Protein AF-A0A9P5JX99-F1 (afdb_monomer_lite)

Sequence (158 aa):
MCGVVTRLQNQLQAKEKRRGTHTKRTQVEARVLTSEEGRLELQQLREEAHLKEQRQAEDVARKATEDQARHERRADNSRVFTGPLNNKRRRKEDLKDIAVALALPDGGKKDELLNRISNYFDEHPDLKTTPRFEGLFNARPRKRARLADIPGRPINCS

Secondary structure (DSSP, 8-state):
--SHHHHHHHHHHHHHTT----------------SHHHHHHHHHHHHHHHHHHHHHHHHHHHHHHHHHHHHHHHH-TTPPP-S-TT-TT--HHHHHHHHHHTT----S-HHHHHHHHHHHHHH-GGGGGSTTTHHHH---------S-----------

Radius of gyration: 31.6 Å; chains: 1; bounding box: 81×95×64 Å

pLDDT: mean 72.48, std 14.19, range [41.72, 91.94]

Foldseek 3Di:
DPPPVVVVVVVVVVVVVVVPPPPPPPPPPVPPPPDPVVVVVVVVVVVVVVVVVVVVVVVVVVVVVVVVVVVVVLPPLPAADADALPDPPDDLVSLLSVCVNVVHDSDDDSVVSSVVSVVVCVVPVVVCPPRRNVNHVPVDPPPPPPPPDDPDDDDDDD

Structure (mmCIF, N/CA/C/O backbone):
data_AF-A0A9P5JX99-F1
#
_entry.id   AF-A0A9P5JX99-F1
#
loop_
_atom_site.group_PDB
_atom_site.id
_atom_site.type_symbol
_atom_site.label_atom_id
_atom_site.label_alt_id
_atom_site.label_comp_id
_atom_site.label_asym_id
_atom_site.label_entity_id
_atom_site.label_seq_id
_atom_site.pdbx_PDB_ins_code
_atom_site.Cartn_x
_atom_site.Cartn_y
_atom_site.Cartn_z
_atom_site.occupancy
_atom_site.B_iso_or_equiv
_atom_site.auth_seq_id
_atom_site.auth_comp_id
_atom_site.auth_asym_id
_atom_site.auth_atom_id
_atom_site.pdbx_PDB_model_num
ATOM 1 N N . MET A 1 1 ? 17.308 -48.903 9.068 1.00 52.09 1 MET A N 1
ATOM 2 C CA . MET A 1 1 ? 15.852 -48.732 9.272 1.00 52.09 1 MET A CA 1
ATOM 3 C C . MET A 1 1 ? 15.591 -47.878 10.518 1.00 52.09 1 MET A C 1
ATOM 5 O O . MET A 1 1 ? 15.468 -48.429 11.598 1.00 52.09 1 MET A O 1
ATOM 9 N N . CYS A 1 2 ? 15.553 -46.542 10.398 1.00 49.88 2 CYS A N 1
ATOM 10 C CA . CYS A 1 2 ? 15.395 -45.620 11.547 1.00 49.88 2 CYS A CA 1
ATOM 11 C C . CYS A 1 2 ? 14.342 -44.507 11.306 1.00 49.88 2 CYS A C 1
ATOM 13 O O . CYS A 1 2 ? 14.342 -43.477 11.967 1.00 49.88 2 CYS A O 1
ATOM 15 N N . GLY A 1 3 ? 13.441 -44.685 10.330 1.00 51.19 3 GLY A N 1
ATOM 16 C CA . GLY A 1 3 ? 12.438 -43.671 9.952 1.00 51.19 3 GLY A CA 1
ATOM 17 C C . GLY A 1 3 ? 11.037 -43.878 10.543 1.00 51.19 3 GLY A C 1
ATOM 18 O O . GLY A 1 3 ? 10.182 -43.007 10.418 1.00 51.19 3 GLY A O 1
ATOM 19 N N . VAL A 1 4 ? 10.772 -45.031 11.166 1.00 56.47 4 VAL A N 1
ATOM 20 C CA . VAL A 1 4 ? 9.422 -45.385 11.648 1.00 56.47 4 VAL A CA 1
ATOM 21 C C . VAL A 1 4 ? 9.190 -44.897 13.084 1.00 56.47 4 VAL A C 1
ATOM 23 O O . VAL A 1 4 ? 8.092 -44.462 13.423 1.00 56.47 4 VAL A O 1
ATOM 26 N N . VAL A 1 5 ? 10.245 -44.879 13.907 1.00 58.06 5 VAL A N 1
ATOM 27 C CA . VAL A 1 5 ? 10.184 -44.477 15.325 1.00 58.06 5 VAL A CA 1
ATOM 28 C C . VAL A 1 5 ? 9.919 -42.974 15.476 1.00 58.06 5 VAL A C 1
ATOM 30 O O . VAL A 1 5 ? 9.074 -42.568 16.274 1.00 58.06 5 VAL A O 1
ATOM 33 N N . THR A 1 6 ? 10.552 -42.142 14.645 1.00 59.31 6 THR A N 1
ATOM 34 C CA . THR A 1 6 ? 10.374 -40.678 14.672 1.00 59.31 6 THR A CA 1
ATOM 35 C C . THR A 1 6 ? 8.977 -40.253 14.216 1.00 59.31 6 THR A C 1
ATOM 37 O O . THR A 1 6 ? 8.400 -39.306 14.752 1.00 59.31 6 THR A O 1
ATOM 40 N N . ARG A 1 7 ? 8.376 -40.988 13.270 1.00 63.28 7 ARG A N 1
ATOM 41 C CA . ARG A 1 7 ? 7.008 -40.727 12.803 1.00 63.28 7 ARG A CA 1
ATOM 42 C C . ARG A 1 7 ? 5.971 -41.025 13.889 1.00 63.28 7 ARG A C 1
ATOM 44 O O . ARG A 1 7 ? 5.015 -40.265 14.026 1.00 63.28 7 ARG A O 1
ATOM 51 N N . LEU A 1 8 ? 6.184 -42.077 14.681 1.00 59.62 8 LEU A N 1
ATOM 52 C CA . LEU A 1 8 ? 5.316 -42.436 15.806 1.00 59.62 8 LEU A CA 1
ATOM 53 C C . LEU A 1 8 ? 5.431 -41.442 16.972 1.00 59.62 8 LEU A C 1
ATOM 55 O O . LEU A 1 8 ? 4.404 -41.012 17.493 1.00 59.62 8 LEU A O 1
ATOM 59 N N . GLN A 1 9 ? 6.640 -40.990 17.323 1.00 60.84 9 GLN A N 1
ATOM 60 C CA . GLN A 1 9 ? 6.824 -39.955 18.355 1.00 60.84 9 GLN A CA 1
ATOM 61 C C . GLN A 1 9 ? 6.165 -38.622 17.973 1.00 60.84 9 GLN A C 1
ATOM 63 O O . GLN A 1 9 ? 5.462 -38.027 18.791 1.00 60.84 9 GLN A O 1
ATOM 68 N N . ASN A 1 10 ? 6.291 -38.195 16.713 1.00 61.00 10 ASN A N 1
ATOM 69 C CA . ASN A 1 10 ? 5.638 -36.975 16.229 1.00 61.00 10 ASN A CA 1
ATOM 70 C C . ASN A 1 10 ? 4.102 -37.090 16.222 1.00 61.00 10 ASN A C 1
ATOM 72 O O . ASN A 1 10 ? 3.406 -36.110 16.489 1.00 61.00 10 ASN A O 1
ATOM 76 N N . GLN A 1 11 ? 3.554 -38.282 15.962 1.00 61.69 11 GLN A N 1
ATOM 77 C CA . GLN A 1 11 ? 2.108 -38.525 16.018 1.00 61.69 11 GLN A CA 1
ATOM 78 C C . GLN A 1 11 ? 1.563 -38.569 17.453 1.00 61.69 11 GLN A C 1
ATOM 80 O O . GLN A 1 11 ? 0.443 -38.107 17.684 1.00 61.69 11 GLN A O 1
ATOM 85 N N . LEU A 1 12 ? 2.341 -39.072 18.415 1.00 59.84 12 LEU A N 1
ATOM 86 C CA . LEU A 1 12 ? 1.971 -39.069 19.833 1.00 59.84 12 LEU A CA 1
ATOM 87 C C . LEU A 1 12 ? 1.979 -37.645 20.411 1.00 59.84 12 LEU A C 1
ATOM 89 O O . LEU A 1 12 ? 0.968 -37.209 20.965 1.00 59.84 12 LEU A O 1
ATOM 93 N N . GLN A 1 13 ? 3.036 -36.865 20.164 1.00 60.62 13 GLN A N 1
ATOM 94 C CA . GLN A 1 13 ? 3.129 -35.474 20.634 1.00 60.62 13 GLN A CA 1
ATOM 95 C C . GLN A 1 13 ? 2.080 -34.549 19.991 1.00 60.62 13 GLN A C 1
ATOM 97 O O . GLN A 1 13 ? 1.572 -33.626 20.631 1.00 60.62 13 GLN A O 1
ATOM 102 N N . ALA A 1 14 ? 1.704 -34.795 18.730 1.00 59.75 14 ALA A N 1
ATOM 103 C CA . ALA A 1 14 ? 0.637 -34.046 18.065 1.00 59.75 14 ALA A CA 1
ATOM 104 C C . ALA A 1 14 ? -0.758 -34.346 18.648 1.00 59.75 14 ALA A C 1
ATOM 106 O O . ALA A 1 14 ? -1.632 -33.475 18.621 1.00 59.75 14 ALA A O 1
ATOM 107 N N . LYS A 1 15 ? -0.979 -35.554 19.188 1.00 56.47 15 LYS A N 1
ATOM 108 C CA . LYS A 1 15 ? -2.246 -35.939 19.832 1.00 56.47 15 LYS A CA 1
ATOM 109 C C . LYS A 1 15 ? -2.342 -35.473 21.285 1.00 56.47 15 LYS A C 1
ATOM 111 O O . LYS A 1 15 ? -3.438 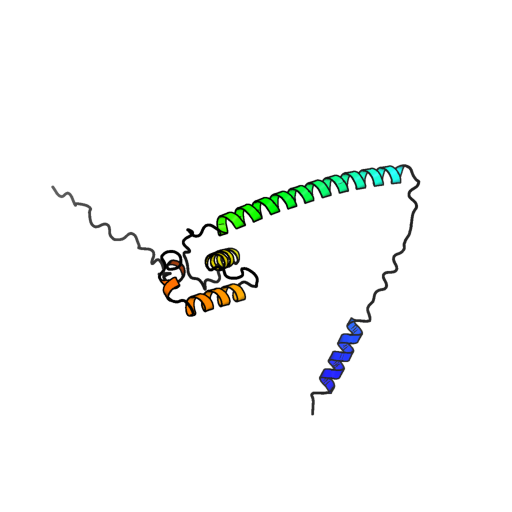-35.106 21.704 1.00 56.47 15 LYS A O 1
ATOM 116 N N . GLU A 1 16 ? -1.234 -35.395 22.019 1.00 55.59 16 GLU A N 1
ATOM 117 C CA . GLU A 1 16 ? -1.215 -34.800 23.366 1.00 55.59 16 GLU A CA 1
ATOM 118 C C . GLU A 1 16 ? -1.548 -33.302 23.337 1.00 55.59 16 GLU A C 1
ATOM 120 O O . GLU A 1 16 ? -2.380 -32.843 24.116 1.00 55.59 16 GLU A O 1
ATOM 125 N N . LYS A 1 17 ? -1.032 -32.551 22.353 1.00 54.34 17 LYS A N 1
ATOM 126 C CA . LYS A 1 17 ? -1.347 -31.115 22.194 1.00 54.34 17 LYS A CA 1
ATOM 127 C C . LYS A 1 17 ? -2.805 -30.825 21.806 1.00 54.34 17 LYS A C 1
ATOM 129 O O . LYS A 1 17 ? -3.242 -29.684 21.915 1.00 54.34 17 LYS A O 1
ATOM 134 N N . ARG A 1 18 ? -3.569 -31.828 21.350 1.00 54.47 18 ARG A N 1
ATOM 135 C CA . ARG A 1 18 ? -4.982 -31.680 20.940 1.00 54.47 18 ARG A CA 1
ATOM 136 C C . ARG A 1 18 ? -5.995 -32.147 21.988 1.00 54.47 18 ARG A C 1
ATOM 138 O O . ARG A 1 18 ? -7.182 -31.892 21.817 1.00 54.47 18 ARG A O 1
ATOM 145 N N . ARG A 1 19 ? -5.550 -32.780 23.081 1.00 53.12 19 ARG A N 1
ATOM 146 C CA . ARG A 1 19 ? -6.409 -33.225 24.198 1.00 53.12 19 ARG A CA 1
ATOM 147 C C . ARG A 1 19 ? -6.592 -32.181 25.304 1.00 53.12 19 ARG A C 1
ATOM 149 O O . ARG A 1 19 ? -7.145 -32.485 26.351 1.00 53.12 19 ARG A O 1
ATOM 156 N N . GLY A 1 20 ? -6.196 -30.941 25.047 1.00 53.06 20 GLY A N 1
ATOM 157 C CA . GLY A 1 20 ? -6.573 -29.782 25.848 1.00 53.06 20 GLY A CA 1
ATOM 158 C C . GLY A 1 20 ? -7.788 -29.067 25.267 1.00 53.06 20 GLY A C 1
ATOM 159 O O . GLY A 1 20 ? -7.743 -27.853 25.089 1.00 53.06 20 GLY A O 1
ATOM 160 N N . THR A 1 21 ? -8.866 -29.778 24.916 1.00 54.12 21 THR A N 1
ATOM 161 C CA . THR A 1 21 ? -10.153 -29.103 24.708 1.00 54.12 21 THR A CA 1
ATOM 162 C C . THR A 1 21 ? -10.645 -28.723 26.093 1.00 54.12 21 THR A C 1
ATOM 164 O O . THR A 1 21 ? -11.346 -29.476 26.759 1.00 54.12 21 THR A O 1
ATOM 167 N N . HIS A 1 22 ? -10.193 -27.569 26.573 1.00 56.62 22 HIS A N 1
ATOM 168 C CA . HIS A 1 22 ? -10.819 -26.916 27.700 1.00 56.62 22 HIS A CA 1
ATOM 169 C C . HIS A 1 22 ? -12.263 -26.657 27.265 1.00 56.62 22 HIS A C 1
ATOM 171 O O . HIS A 1 22 ? -12.547 -25.678 26.577 1.00 56.62 22 HIS A O 1
ATOM 177 N N . THR A 1 23 ? -13.181 -27.569 27.599 1.00 60.19 23 THR A N 1
ATOM 178 C CA . THR A 1 23 ? -14.590 -27.226 27.744 1.00 60.19 23 THR A CA 1
ATOM 179 C C . THR A 1 23 ? -14.593 -26.123 28.778 1.00 60.19 23 THR A C 1
ATOM 181 O O . THR A 1 23 ? -14.524 -26.383 29.981 1.00 60.19 23 THR A O 1
ATOM 184 N N . LYS A 1 24 ? -14.550 -24.880 28.296 1.00 61.16 24 LYS A N 1
ATOM 185 C CA . LYS A 1 24 ? -14.801 -23.706 29.107 1.00 61.16 24 LYS A CA 1
ATOM 186 C C . LYS A 1 24 ? -16.191 -23.949 29.670 1.00 61.16 24 LYS A C 1
ATOM 188 O O . LYS A 1 24 ? -17.175 -23.835 28.946 1.00 61.16 24 LYS A O 1
ATOM 193 N N . ARG A 1 25 ? -16.268 -24.377 30.930 1.00 59.56 25 ARG A N 1
ATOM 194 C CA . ARG A 1 25 ? -17.502 -24.285 31.699 1.00 59.56 25 ARG A CA 1
ATOM 195 C C . ARG A 1 25 ? -17.796 -22.797 31.758 1.00 59.56 25 ARG A C 1
ATOM 197 O O . ARG A 1 25 ? -17.220 -22.084 32.571 1.00 59.56 25 ARG A O 1
ATOM 204 N N . THR A 1 26 ? -18.618 -22.317 30.835 1.00 60.06 26 THR A N 1
ATOM 205 C CA . THR A 1 26 ? -19.257 -21.020 30.976 1.00 60.06 26 THR A CA 1
ATOM 206 C C . THR A 1 26 ? -20.148 -21.161 32.196 1.00 60.06 26 THR A C 1
ATOM 208 O O . THR A 1 26 ? -21.196 -21.801 32.127 1.00 60.06 26 THR A O 1
ATOM 211 N N . GLN A 1 27 ? -19.691 -20.657 33.342 1.00 56.16 27 GLN A N 1
ATOM 212 C CA . GLN A 1 27 ? -20.604 -20.363 34.433 1.00 56.16 27 GLN A CA 1
ATOM 213 C C . GLN A 1 27 ? -21.530 -19.274 33.904 1.00 56.16 27 GLN A C 1
ATOM 215 O O . GLN A 1 27 ? -21.177 -18.100 33.857 1.00 56.16 27 GLN A O 1
ATOM 220 N N . VAL A 1 28 ? -22.681 -19.698 33.393 1.00 56.56 28 VAL A N 1
ATOM 221 C CA . VAL A 1 28 ? -23.764 -18.796 33.032 1.00 56.56 28 VAL A CA 1
ATOM 222 C C . VAL A 1 28 ? -24.467 -18.465 34.341 1.00 56.56 28 VAL A C 1
ATOM 224 O O . VAL A 1 28 ? -25.513 -19.022 34.658 1.00 56.56 28 VAL A O 1
ATOM 227 N N . GLU A 1 29 ? -23.864 -17.586 35.142 1.00 55.59 29 GLU A N 1
ATOM 228 C CA . GLU A 1 29 ? -24.645 -16.819 36.110 1.00 55.59 29 GLU A CA 1
ATOM 229 C C . GLU A 1 29 ? -25.489 -15.832 35.301 1.00 55.59 29 GLU A C 1
ATOM 231 O O . GLU A 1 29 ? -25.115 -14.681 35.083 1.00 55.59 29 GLU A O 1
ATOM 236 N N . ALA A 1 30 ? -26.627 -16.303 34.792 1.00 55.81 30 ALA A N 1
ATOM 237 C CA . ALA A 1 30 ? -27.659 -15.427 34.267 1.00 55.81 30 ALA A CA 1
ATOM 238 C C . ALA A 1 30 ? -28.305 -14.709 35.458 1.00 55.81 30 ALA A C 1
ATOM 240 O O . ALA A 1 30 ? -29.346 -15.121 35.967 1.00 55.81 30 ALA A O 1
ATOM 241 N N . ARG A 1 31 ? -27.665 -13.639 35.939 1.00 57.69 31 ARG A N 1
ATOM 242 C CA . ARG A 1 31 ? -28.339 -12.673 36.804 1.00 57.69 31 ARG A CA 1
ATOM 243 C C . ARG A 1 31 ? -29.292 -11.895 35.916 1.00 57.69 31 ARG A C 1
ATOM 245 O O . ARG A 1 31 ? -28.867 -11.079 35.101 1.00 57.69 31 ARG A O 1
ATOM 252 N N . VAL A 1 32 ? -30.583 -12.186 36.035 1.00 57.47 32 VAL A N 1
ATOM 253 C CA . VAL A 1 32 ? -31.609 -11.331 35.444 1.00 57.47 32 VAL A CA 1
ATOM 254 C C . VAL A 1 32 ? -31.517 -9.998 36.185 1.00 57.47 32 VAL A C 1
ATOM 256 O O . VAL A 1 32 ? -31.955 -9.882 37.326 1.00 57.47 32 VAL A O 1
ATOM 259 N N . LEU A 1 33 ? -30.871 -9.012 35.559 1.00 54.09 33 LEU A N 1
ATOM 260 C CA . LEU A 1 33 ? -30.779 -7.634 36.037 1.00 54.09 33 LEU A CA 1
ATOM 261 C C . LEU A 1 33 ? -32.166 -6.982 35.911 1.00 54.09 33 LEU A C 1
ATOM 263 O O . LEU A 1 33 ? -32.430 -6.195 35.006 1.00 54.09 33 LEU A O 1
ATOM 267 N N . THR A 1 34 ? -33.102 -7.374 36.778 1.00 61.47 34 THR A N 1
ATOM 268 C CA . THR A 1 34 ? -34.383 -6.674 36.951 1.00 61.47 34 THR A CA 1
ATOM 269 C C . THR A 1 34 ? -34.271 -5.492 37.909 1.00 61.47 34 THR A C 1
ATOM 271 O O . THR A 1 34 ? -35.245 -4.755 38.041 1.00 61.47 34 THR A O 1
ATOM 274 N N . SER A 1 35 ? -33.122 -5.301 38.569 1.00 73.44 35 SER A N 1
ATOM 275 C CA . SER A 1 35 ? -32.852 -4.113 39.381 1.00 73.44 35 SER A CA 1
ATOM 276 C C . SER A 1 35 ? -32.780 -2.862 38.503 1.00 73.44 35 SER A C 1
ATOM 278 O O . SER A 1 35 ? -32.323 -2.906 37.358 1.00 73.44 35 SER A O 1
ATOM 280 N N . GLU A 1 36 ? -33.244 -1.732 39.036 1.00 72.88 36 GLU A N 1
ATOM 281 C CA . GLU A 1 36 ? -33.224 -0.442 38.333 1.00 72.88 36 GLU A CA 1
ATOM 282 C C . GLU A 1 36 ? -31.797 -0.019 37.958 1.00 72.88 36 GLU A C 1
ATOM 284 O O . GLU A 1 36 ? -31.564 0.459 36.849 1.00 72.88 36 GLU A O 1
ATOM 289 N N . GLU A 1 37 ? -30.830 -0.317 38.826 1.00 75.81 37 GLU A N 1
ATOM 290 C CA . GLU A 1 37 ? -29.398 -0.096 38.601 1.00 75.81 37 GLU A CA 1
ATOM 291 C C . GLU A 1 37 ? -28.891 -0.826 37.344 1.00 75.81 37 GLU A C 1
ATOM 293 O O . GLU A 1 37 ? -28.215 -0.233 36.506 1.00 75.81 37 GLU A O 1
ATOM 298 N N . GLY A 1 38 ? -29.310 -2.078 37.130 1.00 75.25 38 GLY A N 1
ATOM 299 C CA . GLY A 1 38 ? -28.910 -2.855 35.956 1.00 75.25 38 GLY A CA 1
ATOM 300 C C . GLY A 1 38 ? -29.536 -2.370 34.646 1.00 75.25 38 GLY A C 1
ATOM 301 O O . GLY A 1 38 ? -28.950 -2.541 33.576 1.00 75.25 38 GLY A O 1
ATOM 302 N N . ARG A 1 39 ? -30.715 -1.734 34.702 1.00 75.94 39 ARG A N 1
ATOM 303 C CA . ARG A 1 39 ? -31.347 -1.118 33.520 1.00 75.94 39 ARG A CA 1
ATOM 304 C C . ARG A 1 39 ? -30.604 0.137 33.074 1.00 75.94 39 ARG A C 1
ATOM 306 O O . ARG A 1 39 ? -30.464 0.344 31.868 1.00 75.94 39 ARG A O 1
ATOM 313 N N . LEU A 1 40 ? -30.122 0.935 34.027 1.00 82.12 40 LEU A N 1
ATOM 314 C CA . LEU A 1 40 ? -29.333 2.137 33.755 1.00 82.12 40 LEU A CA 1
ATOM 315 C C . LEU A 1 40 ? -27.964 1.786 33.166 1.00 82.12 40 LEU A C 1
ATOM 317 O O . LEU A 1 40 ? -27.584 2.351 32.143 1.00 82.12 40 LEU A O 1
ATOM 321 N N . GLU A 1 41 ? -27.266 0.796 33.727 1.00 79.69 41 GLU A N 1
ATOM 322 C CA . GLU A 1 41 ? -25.995 0.315 33.164 1.00 79.69 41 GLU A CA 1
ATOM 323 C C . GLU A 1 41 ? -26.167 -0.219 31.733 1.00 79.69 41 GLU A C 1
ATOM 325 O O . GLU A 1 41 ? -25.355 0.061 30.849 1.00 79.69 41 GLU A O 1
ATOM 330 N N . LEU A 1 42 ? -27.258 -0.946 31.463 1.00 81.00 42 LEU A N 1
ATOM 331 C CA . LEU A 1 42 ? -27.546 -1.454 30.122 1.00 81.00 42 LEU A CA 1
ATOM 332 C C . LEU A 1 42 ? -27.839 -0.324 29.122 1.00 81.00 42 LEU A C 1
ATOM 334 O O . LEU A 1 42 ? -27.461 -0.433 27.955 1.00 81.00 42 LEU A O 1
ATOM 338 N N . GLN A 1 43 ? -28.515 0.746 29.555 1.00 84.06 43 GLN A N 1
ATOM 339 C CA . GLN A 1 43 ? -28.737 1.935 28.7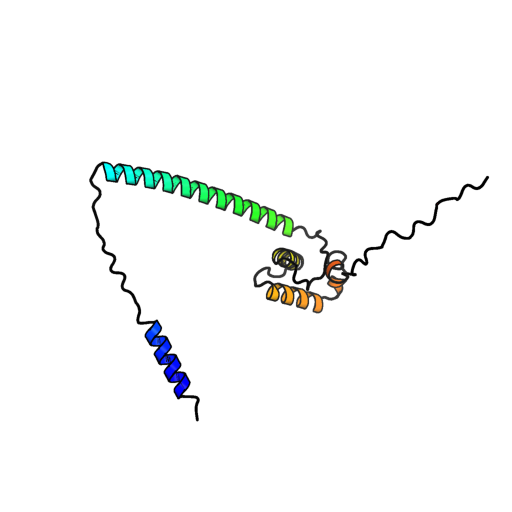26 1.00 84.06 43 GLN A CA 1
ATOM 340 C C . GLN A 1 43 ? -27.416 2.636 28.401 1.00 84.06 43 GLN A C 1
ATOM 342 O O . GLN A 1 43 ? -27.136 2.861 27.225 1.00 84.06 43 GLN A O 1
ATOM 347 N N . GLN A 1 44 ? -26.564 2.866 29.400 1.00 86.56 44 GLN A N 1
ATOM 348 C CA . GLN A 1 44 ? -25.250 3.487 29.208 1.00 86.56 44 GLN A CA 1
ATOM 349 C C . GLN A 1 44 ? -24.358 2.666 28.266 1.00 86.56 44 GLN A C 1
ATOM 351 O O . GLN A 1 44 ? -23.765 3.205 27.334 1.00 86.56 44 GLN A O 1
ATOM 356 N N . LEU A 1 45 ? -24.319 1.340 28.434 1.00 83.56 45 LEU A N 1
ATOM 357 C CA . LEU A 1 45 ? -23.558 0.452 27.551 1.00 83.56 45 LEU A CA 1
ATOM 358 C C . LEU A 1 45 ? -24.068 0.474 26.107 1.00 83.56 45 LEU A C 1
ATOM 360 O O . LEU A 1 45 ? -23.267 0.408 25.174 1.00 83.56 45 LEU A O 1
ATOM 364 N N . ARG A 1 46 ? -25.388 0.566 25.905 1.00 85.44 46 ARG A N 1
ATOM 365 C CA . ARG A 1 46 ? -25.985 0.682 24.566 1.00 85.44 46 ARG A CA 1
ATOM 366 C C . ARG A 1 46 ? -25.631 2.011 23.908 1.00 85.44 46 ARG A C 1
ATOM 368 O O . ARG A 1 46 ? -25.281 2.017 22.731 1.00 85.44 46 ARG A O 1
ATOM 375 N N . GLU A 1 47 ? -25.681 3.108 24.655 1.00 85.44 47 GLU A N 1
ATOM 376 C CA . GLU A 1 47 ? -25.299 4.437 24.165 1.00 85.44 47 GLU A CA 1
ATOM 377 C C . GLU A 1 47 ? -23.809 4.499 23.811 1.00 85.44 47 GLU A C 1
ATOM 379 O O . GLU A 1 47 ? -23.439 4.957 22.727 1.00 85.44 47 GLU A O 1
ATOM 384 N N . GLU A 1 48 ? -22.943 3.951 24.665 1.00 86.75 48 GLU A N 1
ATOM 385 C CA . GLU A 1 48 ? -21.514 3.837 24.379 1.00 86.75 48 GLU A CA 1
ATOM 386 C C . GLU A 1 48 ? -21.218 2.950 23.168 1.00 86.75 48 GLU A C 1
ATOM 388 O O . GLU A 1 48 ? -20.331 3.271 22.371 1.00 86.75 48 GLU A O 1
ATOM 393 N N . ALA A 1 49 ? -21.922 1.823 23.030 1.00 86.06 49 ALA A N 1
ATOM 394 C CA . ALA A 1 49 ? -21.771 0.930 21.888 1.00 86.06 49 ALA A CA 1
ATOM 395 C C . ALA A 1 49 ? -22.176 1.637 20.592 1.00 86.06 49 ALA A C 1
ATOM 397 O O . ALA A 1 49 ? -21.424 1.589 19.622 1.00 86.06 49 ALA A O 1
ATOM 398 N N . HIS A 1 50 ? -23.290 2.369 20.605 1.00 86.00 50 HIS A N 1
ATOM 399 C CA . HIS A 1 50 ? -23.761 3.129 19.453 1.00 86.00 50 HIS A CA 1
ATOM 400 C C . HIS A 1 50 ? -22.778 4.244 19.058 1.00 86.00 50 HIS A C 1
ATOM 402 O O . HIS A 1 50 ? -22.458 4.404 17.883 1.00 86.00 50 HIS A O 1
ATOM 408 N N . LEU A 1 51 ? -22.200 4.960 20.030 1.00 86.38 51 LEU A N 1
ATOM 409 C CA . LEU A 1 51 ? -21.146 5.952 19.776 1.00 86.38 51 LEU A CA 1
ATOM 410 C C . LEU A 1 51 ? -19.876 5.320 19.191 1.00 86.38 51 LEU A C 1
ATOM 412 O O . LEU A 1 51 ? -19.258 5.884 18.285 1.00 86.38 51 LEU A O 1
ATOM 416 N N . LYS A 1 52 ? -19.464 4.153 19.701 1.00 86.31 52 LYS A N 1
ATOM 417 C CA . LYS A 1 52 ? -18.304 3.415 19.176 1.00 86.31 52 LYS A CA 1
ATOM 418 C C . LYS A 1 52 ? -18.569 2.911 17.759 1.00 86.31 52 LYS A C 1
ATOM 420 O O . LYS A 1 52 ? -17.682 3.019 16.920 1.00 86.31 52 LYS A O 1
ATOM 425 N N . GLU A 1 53 ? -19.770 2.417 17.487 1.00 87.00 53 GLU A N 1
ATOM 426 C CA . GLU A 1 53 ? -20.179 1.940 16.167 1.00 87.00 53 GLU A CA 1
ATOM 427 C C . GLU A 1 53 ? -20.220 3.081 15.146 1.00 87.00 53 GLU A C 1
ATOM 429 O O . GLU A 1 53 ? -19.660 2.940 14.062 1.00 87.00 53 GLU A O 1
ATOM 434 N N . GLN A 1 54 ? -20.747 4.253 15.514 1.00 84.19 54 GLN A N 1
ATOM 435 C CA . GLN A 1 54 ? -20.717 5.441 14.654 1.00 84.19 54 GLN A CA 1
ATOM 436 C C . GLN A 1 54 ? -19.289 5.891 14.330 1.00 84.19 54 GLN A C 1
ATOM 438 O O . GLN A 1 54 ? -18.970 6.129 13.167 1.00 84.19 54 GLN A O 1
ATOM 443 N N . ARG A 1 55 ? -18.401 5.944 15.332 1.00 80.81 55 ARG A N 1
ATOM 444 C CA . ARG A 1 55 ? -16.986 6.301 15.120 1.00 80.81 55 ARG A CA 1
ATOM 445 C C . ARG A 1 55 ? -16.268 5.290 14.233 1.00 80.81 55 ARG A C 1
ATOM 447 O O . ARG A 1 55 ? -15.495 5.675 13.363 1.00 80.81 55 ARG A O 1
ATOM 454 N N . GLN A 1 56 ? -16.529 3.999 14.431 1.00 82.44 56 GLN A N 1
ATOM 455 C CA . GLN A 1 56 ? -15.956 2.951 13.589 1.00 82.44 56 GLN A CA 1
ATOM 456 C C . GLN A 1 56 ? -16.485 3.035 12.157 1.00 82.44 56 GLN A C 1
ATOM 458 O O . GLN A 1 56 ? -15.695 2.921 11.224 1.00 82.44 56 GLN A O 1
ATOM 463 N N . ALA A 1 57 ? -17.783 3.275 11.971 1.00 78.69 57 ALA A N 1
ATOM 464 C CA . ALA A 1 57 ? -18.377 3.451 10.653 1.00 78.69 57 ALA A CA 1
ATOM 465 C C . ALA A 1 57 ? -17.793 4.674 9.930 1.00 78.69 57 ALA A C 1
ATOM 467 O O . ALA A 1 57 ? -17.440 4.572 8.756 1.00 78.69 57 ALA A O 1
ATOM 468 N N . GLU A 1 58 ? -17.610 5.795 10.630 1.00 79.44 58 GLU A N 1
ATOM 469 C CA . GLU A 1 58 ? -16.986 7.001 10.078 1.00 79.44 58 GLU A CA 1
ATOM 470 C C . GLU A 1 58 ? -15.513 6.766 9.714 1.00 79.44 58 GLU A C 1
ATOM 472 O O . GLU A 1 58 ? -15.081 7.111 8.615 1.00 79.44 58 GLU A O 1
ATOM 477 N N . ASP A 1 59 ? -14.738 6.115 10.586 1.00 81.31 59 ASP A N 1
ATOM 478 C CA . ASP A 1 59 ? -13.341 5.778 10.303 1.00 81.31 59 ASP A CA 1
ATOM 479 C C . ASP A 1 59 ? -13.207 4.797 9.131 1.00 81.31 59 ASP A C 1
ATOM 481 O O . ASP A 1 59 ? -12.266 4.907 8.342 1.00 81.31 59 ASP A O 1
ATOM 485 N N . VAL A 1 60 ? -14.122 3.834 9.002 1.00 82.38 60 VAL A N 1
ATOM 486 C CA . VAL A 1 60 ? -14.160 2.902 7.866 1.00 82.38 60 VAL A CA 1
ATOM 487 C C . VAL A 1 60 ? -14.556 3.637 6.586 1.00 82.38 60 VAL A C 1
ATOM 489 O O . VAL A 1 60 ? -13.904 3.438 5.563 1.00 82.38 60 VAL A O 1
ATOM 492 N N . ALA A 1 61 ? -15.543 4.534 6.636 1.00 75.00 61 ALA A N 1
ATOM 493 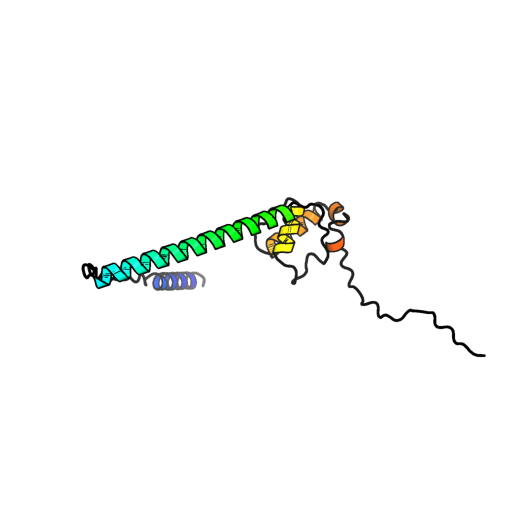C CA . ALA A 1 61 ? -15.943 5.350 5.492 1.00 75.00 61 ALA A CA 1
ATOM 494 C C . ALA A 1 61 ? -14.814 6.291 5.039 1.00 75.00 61 ALA A C 1
ATOM 496 O O . ALA A 1 61 ? -14.524 6.373 3.847 1.00 75.00 61 ALA A O 1
ATOM 497 N N . ARG A 1 62 ? -14.109 6.938 5.978 1.00 71.06 62 ARG A N 1
ATOM 498 C CA . ARG A 1 62 ? -12.948 7.792 5.680 1.00 71.06 62 ARG A CA 1
ATOM 499 C C . ARG A 1 62 ? -11.797 6.998 5.065 1.00 71.06 62 ARG A C 1
ATOM 501 O O . ARG A 1 62 ? -11.140 7.476 4.147 1.00 71.06 62 ARG A O 1
ATOM 508 N N . LYS A 1 63 ? -11.547 5.779 5.549 1.00 77.88 63 LYS A N 1
ATOM 509 C CA . LYS A 1 63 ? -10.535 4.892 4.955 1.00 77.88 63 LYS A CA 1
ATOM 510 C C . LYS A 1 63 ? -10.936 4.442 3.551 1.00 77.88 63 LYS A C 1
ATOM 512 O O . LYS A 1 63 ? -10.092 4.445 2.665 1.00 77.88 63 LYS A O 1
ATOM 517 N N . ALA A 1 64 ? -12.212 4.128 3.330 1.00 66.94 64 ALA A N 1
ATOM 518 C CA . ALA A 1 64 ? -12.710 3.726 2.018 1.00 66.94 64 ALA A CA 1
ATOM 519 C C . ALA A 1 64 ? -12.553 4.840 0.968 1.00 66.94 64 ALA A C 1
ATOM 521 O O . ALA A 1 64 ? -12.118 4.565 -0.149 1.00 66.94 64 ALA A O 1
ATOM 522 N N . THR A 1 65 ? -12.834 6.099 1.324 1.00 69.94 65 THR A N 1
ATOM 523 C CA . THR A 1 65 ? -12.649 7.233 0.402 1.00 69.94 65 THR A CA 1
ATOM 524 C C . THR A 1 65 ? -11.173 7.517 0.115 1.00 69.94 65 THR A C 1
ATOM 526 O O . THR A 1 65 ? -10.817 7.790 -1.032 1.00 69.94 65 THR A O 1
ATOM 529 N N . GLU A 1 66 ? -10.289 7.399 1.111 1.00 71.00 66 GLU A N 1
ATOM 530 C CA . GLU A 1 66 ? -8.839 7.538 0.912 1.00 71.00 66 GLU A CA 1
ATOM 531 C C . GLU A 1 66 ? -8.268 6.421 0.022 1.00 71.00 66 GLU A C 1
ATOM 533 O O . GLU A 1 66 ? -7.458 6.690 -0.872 1.00 71.00 66 GLU A O 1
ATOM 538 N N . ASP A 1 67 ? -8.714 5.179 0.219 1.00 67.44 67 ASP A N 1
ATOM 539 C CA . ASP A 1 67 ? -8.320 4.038 -0.609 1.00 67.44 67 ASP A CA 1
ATOM 540 C C . ASP A 1 67 ? -8.799 4.202 -2.061 1.00 67.44 67 ASP A C 1
ATOM 542 O O . ASP A 1 67 ? -8.053 3.891 -2.996 1.00 67.44 67 ASP A O 1
ATOM 546 N N . GLN A 1 68 ? -9.994 4.763 -2.264 1.00 62.78 68 GLN A N 1
ATOM 547 C CA . GLN A 1 68 ? -10.543 5.049 -3.589 1.00 62.78 68 GLN A CA 1
ATOM 548 C C . GLN A 1 68 ? -9.769 6.171 -4.301 1.00 62.78 68 GLN A C 1
ATOM 550 O O . GLN A 1 68 ? -9.323 5.980 -5.432 1.00 62.78 68 GLN A O 1
ATOM 555 N N . ALA A 1 69 ? -9.470 7.278 -3.615 1.00 66.69 69 ALA A N 1
ATOM 556 C CA . ALA A 1 69 ? -8.627 8.347 -4.159 1.00 66.69 69 ALA A CA 1
ATOM 557 C C . ALA A 1 69 ? -7.190 7.868 -4.457 1.00 66.69 69 ALA A C 1
ATOM 559 O O . ALA A 1 69 ? -6.558 8.306 -5.422 1.00 66.69 69 ALA A O 1
ATOM 560 N N . ARG A 1 70 ? -6.647 6.938 -3.657 1.00 63.22 70 ARG A N 1
ATOM 561 C CA . ARG A 1 70 ? -5.370 6.270 -3.965 1.00 63.22 70 ARG A CA 1
ATOM 562 C C . ARG A 1 70 ? -5.463 5.400 -5.209 1.00 63.22 70 ARG A C 1
ATOM 564 O O . ARG A 1 70 ? -4.504 5.369 -5.975 1.00 63.22 70 ARG A O 1
ATOM 571 N N . HIS A 1 71 ? -6.565 4.680 -5.398 1.00 62.88 71 HIS A N 1
ATOM 572 C CA . HIS A 1 71 ? -6.774 3.861 -6.586 1.00 62.88 71 HIS A CA 1
ATOM 573 C C . HIS A 1 71 ? -6.854 4.725 -7.853 1.00 62.88 71 HIS A C 1
ATOM 575 O O . HIS A 1 71 ? -6.233 4.392 -8.859 1.00 62.88 71 HIS A O 1
ATOM 581 N N . GLU A 1 72 ? -7.528 5.871 -7.790 1.00 60.59 72 GLU A N 1
ATOM 582 C CA . GLU A 1 72 ? -7.592 6.833 -8.898 1.00 60.59 72 GLU A CA 1
ATOM 583 C C . GLU A 1 72 ? -6.205 7.393 -9.247 1.00 60.59 72 GLU A C 1
ATOM 585 O O . GLU A 1 72 ? -5.794 7.326 -10.401 1.00 60.59 72 GLU A O 1
ATOM 590 N N . ARG A 1 73 ? -5.402 7.800 -8.252 1.00 61.28 73 ARG A N 1
ATOM 591 C CA . ARG A 1 73 ? -4.001 8.223 -8.480 1.00 61.28 73 ARG A CA 1
ATOM 592 C C . ARG A 1 73 ? -3.099 7.114 -9.030 1.00 61.28 73 ARG A C 1
ATOM 594 O O . ARG A 1 73 ? -2.044 7.398 -9.591 1.00 61.28 73 ARG A O 1
ATOM 601 N N . ARG A 1 74 ? -3.453 5.839 -8.832 1.00 61.62 74 ARG A N 1
ATOM 602 C CA . ARG A 1 74 ? -2.734 4.697 -9.427 1.00 61.62 74 ARG A CA 1
ATOM 603 C C . ARG A 1 74 ? -3.098 4.475 -10.892 1.00 61.62 74 ARG A C 1
ATOM 605 O O . ARG A 1 74 ? -2.281 3.912 -11.615 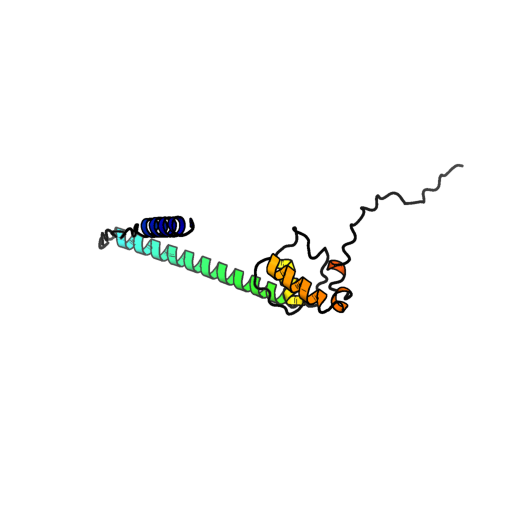1.00 61.62 74 ARG A O 1
ATOM 612 N N . ALA A 1 75 ? -4.279 4.917 -11.325 1.00 59.50 75 ALA A N 1
ATOM 613 C CA . ALA A 1 75 ? -4.697 4.871 -12.724 1.00 59.50 75 ALA A CA 1
ATOM 614 C C . ALA A 1 75 ? -3.985 5.927 -13.591 1.00 59.50 75 ALA A C 1
ATOM 616 O O . ALA A 1 75 ? -3.994 5.823 -14.820 1.00 59.50 75 ALA A O 1
ATOM 617 N N . ASP A 1 76 ? -3.312 6.903 -12.970 1.00 62.28 76 ASP A N 1
ATOM 618 C CA . ASP A 1 76 ? -2.488 7.886 -13.668 1.00 62.28 76 ASP A CA 1
ATOM 619 C C . ASP A 1 76 ? -1.268 7.216 -14.320 1.00 62.28 76 ASP A C 1
ATOM 621 O O . ASP A 1 76 ? -0.205 6.999 -13.726 1.00 62.28 76 ASP A O 1
ATOM 625 N N . ASN A 1 77 ? -1.408 6.925 -15.613 1.00 63.53 77 ASN A N 1
ATOM 626 C CA . ASN A 1 77 ? -0.369 6.312 -16.439 1.00 63.53 77 ASN A CA 1
ATOM 627 C C . ASN A 1 77 ? 0.862 7.205 -16.698 1.00 63.53 77 ASN A C 1
ATOM 629 O O . ASN A 1 77 ? 1.800 6.785 -17.375 1.00 63.53 77 ASN A O 1
ATOM 633 N N . SER A 1 78 ? 0.891 8.420 -16.151 1.00 69.00 78 SER A N 1
ATOM 634 C CA . SER A 1 78 ? 1.950 9.414 -16.348 1.00 69.00 78 SER A CA 1
ATOM 635 C C . SER A 1 78 ? 3.081 9.344 -15.314 1.00 69.00 78 SER A C 1
ATOM 637 O O . SER A 1 78 ? 4.103 10.015 -15.471 1.00 69.00 78 SER A O 1
ATOM 639 N N . ARG A 1 79 ? 2.943 8.541 -14.248 1.00 77.75 79 ARG A N 1
ATOM 640 C CA . ARG A 1 79 ? 3.941 8.495 -13.169 1.00 77.75 79 ARG A CA 1
ATOM 641 C C . ARG A 1 79 ? 5.254 7.858 -13.630 1.00 77.75 79 ARG A C 1
ATOM 643 O O . ARG A 1 79 ? 5.294 6.674 -13.961 1.00 77.75 79 ARG A O 1
ATOM 650 N N . VAL A 1 80 ? 6.337 8.637 -13.571 1.00 83.19 80 VAL A N 1
ATOM 651 C CA . VAL A 1 80 ? 7.713 8.180 -13.820 1.00 83.19 80 VAL A CA 1
ATOM 652 C C . VAL A 1 80 ? 8.279 7.537 -12.557 1.00 83.19 80 VAL A C 1
ATOM 654 O O . VAL A 1 80 ? 8.301 8.148 -11.485 1.00 83.19 80 VAL A O 1
ATOM 657 N N . PHE A 1 81 ? 8.760 6.302 -12.674 1.00 85.00 81 PHE A N 1
ATOM 658 C CA . PHE A 1 81 ? 9.335 5.578 -11.549 1.00 85.00 81 PHE A CA 1
ATOM 659 C C . PHE A 1 81 ? 10.857 5.722 -11.533 1.00 85.00 81 PHE A C 1
ATOM 661 O O . PHE A 1 81 ? 11.547 5.398 -12.496 1.00 85.00 81 PHE A O 1
ATOM 668 N N . THR A 1 82 ? 11.392 6.176 -10.400 1.00 82.00 82 THR A N 1
ATOM 669 C CA . THR A 1 82 ? 12.835 6.343 -10.198 1.00 82.00 82 THR A CA 1
ATOM 670 C C . THR A 1 82 ? 13.348 5.443 -9.081 1.00 82.00 82 THR A C 1
ATOM 672 O O . THR A 1 82 ? 12.674 5.211 -8.074 1.00 82.00 82 THR A O 1
ATOM 675 N N . GLY A 1 83 ? 14.576 4.956 -9.255 1.00 82.19 83 GLY A N 1
ATOM 676 C CA . GLY A 1 83 ? 15.289 4.156 -8.268 1.00 82.19 83 GLY A CA 1
ATOM 677 C C . GLY A 1 83 ? 15.220 2.650 -8.542 1.00 82.19 83 GLY A C 1
ATOM 678 O O . GLY A 1 83 ? 14.262 2.165 -9.140 1.00 82.19 83 GLY A O 1
ATOM 679 N N . PRO A 1 84 ? 16.233 1.894 -8.084 1.00 83.50 84 PRO A N 1
ATOM 680 C CA . PRO A 1 84 ? 16.418 0.512 -8.501 1.00 83.50 84 PRO A CA 1
ATOM 681 C C . PRO A 1 84 ? 15.275 -0.398 -8.042 1.00 83.50 84 PRO A C 1
ATOM 683 O O . PRO A 1 84 ? 14.880 -0.369 -6.870 1.00 83.50 84 PRO A O 1
ATOM 686 N N . LEU A 1 85 ? 14.795 -1.250 -8.958 1.00 81.69 85 LEU A N 1
ATOM 687 C CA . LEU A 1 85 ? 13.702 -2.200 -8.710 1.00 81.69 85 LEU A CA 1
ATOM 688 C C . LEU A 1 85 ? 13.995 -3.130 -7.518 1.00 81.69 85 LEU A C 1
ATOM 690 O O . LEU A 1 85 ? 13.140 -3.301 -6.650 1.00 81.69 85 LEU A O 1
ATOM 694 N N . ASN A 1 86 ? 15.236 -3.615 -7.409 1.00 79.00 86 ASN A N 1
ATOM 695 C CA . ASN A 1 86 ? 15.674 -4.589 -6.398 1.00 79.00 86 ASN A CA 1
ATOM 696 C C . ASN A 1 86 ? 16.148 -3.964 -5.073 1.00 79.00 86 ASN A C 1
ATOM 698 O O . ASN A 1 86 ? 16.852 -4.599 -4.286 1.00 79.00 86 ASN A O 1
ATOM 702 N N . ASN A 1 87 ? 15.792 -2.710 -4.785 1.00 79.06 87 ASN A N 1
ATOM 703 C CA . ASN A 1 87 ? 16.204 -2.084 -3.533 1.00 79.06 87 ASN A CA 1
ATOM 704 C C . ASN A 1 87 ? 15.420 -2.647 -2.336 1.00 79.06 87 ASN A C 1
ATOM 706 O O . ASN A 1 87 ? 14.193 -2.540 -2.257 1.00 79.06 87 ASN A O 1
ATOM 710 N N . LYS A 1 88 ? 16.134 -3.141 -1.317 1.00 73.50 88 LYS A N 1
ATOM 711 C CA . LYS A 1 88 ? 15.537 -3.589 -0.047 1.00 73.50 88 LYS A CA 1
ATOM 712 C C . LYS A 1 88 ? 14.681 -2.499 0.617 1.00 73.50 88 LYS A C 1
ATOM 714 O O . LYS A 1 88 ? 13.675 -2.825 1.242 1.00 73.50 88 LYS A O 1
ATOM 719 N N . ARG A 1 89 ? 15.020 -1.216 0.417 1.00 78.00 89 ARG A N 1
ATOM 720 C CA . ARG A 1 89 ? 14.276 -0.051 0.940 1.00 78.00 89 ARG A CA 1
ATOM 721 C C . ARG A 1 89 ? 13.005 0.302 0.166 1.00 78.00 89 ARG A C 1
ATOM 723 O O . ARG A 1 89 ? 12.249 1.152 0.626 1.00 78.00 89 ARG A O 1
ATOM 730 N N . ARG A 1 90 ? 12.758 -0.316 -0.991 1.00 83.00 90 ARG A N 1
ATOM 731 C CA . ARG A 1 90 ? 11.557 -0.037 -1.780 1.00 83.00 90 ARG A CA 1
ATOM 732 C C . ARG A 1 90 ? 10.304 -0.505 -1.046 1.00 83.00 90 ARG A C 1
ATOM 734 O O . ARG A 1 90 ? 10.307 -1.599 -0.469 1.00 83.00 90 ARG A O 1
ATOM 741 N N . ARG A 1 91 ? 9.249 0.310 -1.032 1.00 85.44 91 ARG A N 1
ATOM 742 C CA . ARG A 1 91 ? 8.019 -0.022 -0.306 1.00 85.44 91 ARG A CA 1
ATOM 743 C C . ARG A 1 91 ? 7.178 -0.999 -1.121 1.00 85.44 91 ARG A C 1
ATOM 745 O O . ARG A 1 91 ? 7.253 -1.034 -2.345 1.00 85.44 91 ARG A O 1
ATOM 752 N N . LYS A 1 92 ? 6.365 -1.803 -0.429 1.00 86.81 92 LYS A N 1
ATOM 753 C CA . LYS A 1 92 ? 5.406 -2.710 -1.079 1.00 86.81 92 LYS A CA 1
ATOM 754 C C . LYS A 1 92 ? 4.412 -1.927 -1.940 1.00 86.81 92 LYS A C 1
ATOM 756 O O . LYS A 1 92 ? 4.066 -2.379 -3.021 1.00 86.81 92 LYS A O 1
ATOM 761 N N . GLU A 1 93 ? 3.998 -0.755 -1.466 1.00 84.19 93 GLU A N 1
ATOM 762 C CA . GLU A 1 93 ? 3.110 0.157 -2.192 1.00 84.19 93 GLU A CA 1
ATOM 763 C C . GLU A 1 93 ? 3.704 0.583 -3.539 1.00 84.19 93 GLU A C 1
ATOM 765 O O . GLU A 1 93 ? 3.023 0.457 -4.545 1.00 84.19 93 GLU A O 1
ATOM 770 N N . ASP A 1 94 ? 4.990 0.948 -3.597 1.00 85.19 94 ASP A N 1
ATOM 771 C CA . ASP A 1 94 ? 5.638 1.329 -4.862 1.00 85.19 94 ASP A CA 1
ATOM 772 C C . ASP A 1 94 ? 5.659 0.174 -5.876 1.00 85.19 94 ASP A C 1
ATOM 774 O O . ASP A 1 94 ? 5.538 0.392 -7.078 1.00 85.19 94 ASP A O 1
ATOM 778 N N . LEU A 1 95 ? 5.827 -1.067 -5.402 1.00 88.31 95 LEU A N 1
ATOM 779 C CA . LEU A 1 95 ? 5.778 -2.250 -6.265 1.00 88.31 95 LEU A CA 1
ATOM 780 C C . LEU A 1 95 ? 4.357 -2.527 -6.758 1.00 88.31 95 LEU A C 1
ATOM 782 O O . LEU A 1 95 ? 4.190 -2.912 -7.908 1.00 88.31 95 LEU A O 1
ATOM 786 N N . LYS A 1 96 ? 3.338 -2.299 -5.923 1.00 88.44 96 LYS A N 1
ATOM 787 C CA . LYS A 1 96 ? 1.939 -2.373 -6.358 1.00 88.44 96 LYS A CA 1
ATOM 788 C C . LYS A 1 96 ? 1.633 -1.324 -7.418 1.00 88.44 96 LYS A C 1
ATOM 790 O O . LYS A 1 96 ? 1.022 -1.659 -8.420 1.00 88.44 96 LYS A O 1
ATOM 795 N N . ASP A 1 97 ? 2.101 -0.093 -7.226 1.00 86.06 97 ASP A N 1
ATOM 796 C CA . ASP A 1 97 ? 1.902 0.987 -8.193 1.00 86.06 97 ASP A CA 1
ATOM 797 C C . ASP A 1 97 ? 2.542 0.639 -9.551 1.00 86.06 97 ASP A C 1
ATOM 799 O O . ASP A 1 97 ? 1.949 0.894 -10.595 1.00 86.06 97 ASP A O 1
ATOM 803 N N . ILE A 1 98 ? 3.719 -0.000 -9.553 1.00 87.31 98 ILE A N 1
ATOM 804 C CA . ILE A 1 98 ? 4.350 -0.499 -10.788 1.00 87.31 98 ILE A CA 1
ATOM 805 C C . ILE A 1 98 ? 3.584 -1.681 -11.381 1.00 87.31 98 ILE A C 1
ATOM 807 O O . ILE A 1 98 ? 3.417 -1.739 -12.593 1.00 87.31 98 ILE A O 1
ATOM 811 N N . ALA A 1 99 ? 3.112 -2.619 -10.556 1.00 89.06 99 ALA A N 1
ATOM 812 C CA . ALA A 1 99 ? 2.306 -3.736 -11.037 1.00 89.06 99 ALA A CA 1
ATOM 813 C C . ALA A 1 99 ? 1.032 -3.226 -11.729 1.00 89.06 99 ALA A C 1
ATOM 815 O O . ALA A 1 99 ? 0.766 -3.618 -12.858 1.00 89.06 99 ALA A O 1
ATOM 816 N N . VAL A 1 100 ? 0.319 -2.273 -11.120 1.00 86.69 100 VAL A N 1
ATOM 817 C CA . VAL A 1 100 ? -0.868 -1.632 -11.710 1.00 86.69 100 VAL A CA 1
ATOM 818 C C . VAL A 1 100 ? -0.512 -0.881 -12.997 1.00 86.69 100 VAL A C 1
ATOM 820 O O . VAL A 1 100 ? -1.213 -1.019 -13.994 1.00 86.69 100 VAL A O 1
ATOM 823 N N . ALA A 1 101 ? 0.612 -0.157 -13.017 1.00 85.31 101 ALA A N 1
ATOM 824 C CA . ALA A 1 101 ? 1.121 0.519 -14.213 1.00 85.31 101 ALA A CA 1
ATOM 825 C C . ALA A 1 101 ? 1.415 -0.430 -15.389 1.00 85.31 101 ALA A C 1
ATOM 827 O O . ALA A 1 101 ? 1.338 -0.009 -16.542 1.00 85.31 101 ALA A O 1
ATOM 828 N N . LEU A 1 102 ? 1.768 -1.682 -15.093 1.00 86.62 102 LEU A N 1
ATOM 829 C CA . LEU A 1 102 ? 2.007 -2.755 -16.061 1.00 86.62 102 LEU A CA 1
ATOM 830 C C . LEU A 1 102 ? 0.762 -3.633 -16.288 1.00 86.62 102 LEU A C 1
ATOM 832 O O . LEU A 1 102 ? 0.866 -4.658 -16.952 1.00 86.62 102 LEU A O 1
ATOM 836 N N . ALA A 1 103 ? -0.395 -3.260 -15.726 1.00 85.00 103 ALA A N 1
ATOM 837 C CA . ALA A 1 103 ? -1.631 -4.049 -15.736 1.00 85.00 103 ALA A CA 1
ATOM 838 C C . ALA A 1 103 ? -1.470 -5.485 -15.182 1.00 85.00 103 ALA A C 1
ATOM 840 O O . ALA A 1 103 ? -2.180 -6.410 -15.574 1.00 85.00 103 ALA A O 1
ATOM 841 N N . LEU A 1 104 ? -0.543 -5.671 -14.238 1.00 86.56 104 LEU A N 1
ATOM 842 C CA . LEU A 1 104 ? -0.293 -6.920 -13.523 1.00 86.56 104 LEU A CA 1
ATOM 843 C C . LEU A 1 104 ? -1.060 -6.962 -12.189 1.00 86.56 104 LEU A C 1
ATOM 845 O O . LEU A 1 104 ? -1.291 -5.923 -11.566 1.00 86.56 104 LEU A O 1
ATOM 849 N N . PRO A 1 105 ? -1.391 -8.162 -11.676 1.00 85.75 105 PRO A N 1
ATOM 850 C CA . PRO A 1 105 ? -2.047 -8.302 -10.379 1.00 85.75 105 PRO A CA 1
ATOM 851 C C . PRO A 1 105 ? -1.169 -7.770 -9.233 1.00 85.75 105 PRO A C 1
ATOM 853 O O . PRO A 1 105 ? -0.012 -8.175 -9.081 1.00 85.75 105 PRO A O 1
ATOM 856 N N . ASP A 1 106 ? -1.744 -6.912 -8.382 1.00 83.44 106 ASP A N 1
ATOM 857 C CA . ASP A 1 106 ? -1.081 -6.217 -7.263 1.00 83.44 106 ASP A CA 1
ATOM 858 C C . ASP A 1 106 ? -1.118 -7.006 -5.929 1.00 83.44 106 ASP A C 1
ATOM 860 O O . ASP A 1 106 ? -0.645 -6.546 -4.878 1.00 83.44 106 ASP A O 1
ATOM 864 N N . GLY A 1 107 ? -1.680 -8.216 -5.962 1.00 82.88 107 GLY A N 1
ATOM 865 C CA . GLY A 1 107 ? -1.754 -9.144 -4.838 1.00 82.88 107 GLY A CA 1
ATOM 866 C C . GLY A 1 107 ? -0.453 -9.921 -4.608 1.00 82.88 107 GLY A C 1
ATOM 867 O O . GLY A 1 107 ? 0.217 -10.337 -5.558 1.00 82.88 107 GLY A O 1
ATOM 868 N N . GLY A 1 108 ? -0.127 -10.155 -3.331 1.00 87.12 108 GLY A N 1
ATOM 869 C CA . GLY A 1 108 ? 0.974 -11.031 -2.913 1.00 87.12 108 GLY A CA 1
ATOM 870 C C . GLY A 1 108 ? 1.916 -10.443 -1.861 1.00 87.12 108 GLY A C 1
ATOM 871 O O . GLY A 1 108 ? 1.706 -9.347 -1.310 1.00 87.12 108 GLY A O 1
ATOM 872 N N . LYS A 1 109 ? 2.969 -11.205 -1.557 1.00 89.88 109 LYS A N 1
ATOM 873 C CA . LYS A 1 109 ? 4.129 -10.753 -0.773 1.00 89.88 109 LYS A CA 1
ATOM 874 C C . LYS A 1 109 ? 5.008 -9.821 -1.609 1.00 89.88 109 LYS A C 1
ATOM 876 O O . LYS A 1 109 ? 4.914 -9.773 -2.830 1.00 89.88 109 LYS A O 1
ATOM 881 N N . LYS A 1 110 ? 5.882 -9.065 -0.938 1.00 88.88 110 LYS A N 1
ATOM 882 C CA . LYS A 1 110 ? 6.807 -8.132 -1.603 1.00 88.88 110 LYS A CA 1
ATOM 883 C C . LYS A 1 110 ? 7.671 -8.842 -2.657 1.00 88.88 110 LYS A C 1
ATOM 885 O O . LYS A 1 110 ? 7.800 -8.333 -3.763 1.00 88.88 110 LYS A O 1
ATOM 890 N N . ASP A 1 111 ? 8.209 -10.010 -2.314 1.00 88.38 111 ASP A N 1
ATOM 891 C CA . ASP A 1 111 ? 9.109 -10.768 -3.191 1.00 88.38 111 ASP A CA 1
ATOM 892 C C . ASP A 1 111 ? 8.367 -11.369 -4.393 1.00 88.38 111 ASP A C 1
ATOM 894 O O . ASP A 1 111 ? 8.879 -11.358 -5.505 1.00 88.38 111 ASP A O 1
ATOM 898 N N . GLU A 1 112 ? 7.121 -11.812 -4.198 1.00 89.19 112 GLU A N 1
ATOM 899 C CA . GLU A 1 112 ? 6.257 -12.301 -5.282 1.00 89.19 112 GLU A CA 1
ATOM 900 C C . GLU A 1 112 ? 5.940 -11.193 -6.293 1.00 89.19 112 GLU A C 1
ATOM 902 O O . GLU A 1 112 ? 6.005 -11.425 -7.499 1.00 89.19 112 GLU A O 1
ATOM 907 N N . LEU A 1 113 ? 5.641 -9.979 -5.811 1.00 90.75 113 LEU A N 1
ATOM 908 C CA . LEU A 1 113 ? 5.417 -8.816 -6.674 1.00 90.75 113 LEU A CA 1
ATOM 909 C C . LEU A 1 113 ? 6.679 -8.447 -7.450 1.00 90.75 113 LEU A C 1
ATOM 911 O O . LEU A 1 113 ? 6.606 -8.194 -8.648 1.00 90.75 113 LEU A O 1
ATOM 915 N N . LEU A 1 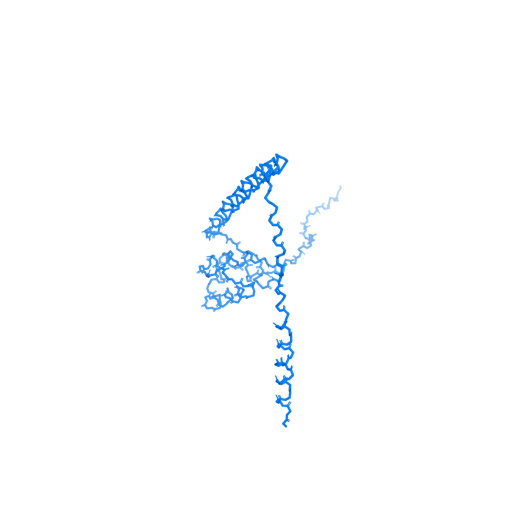114 ? 7.833 -8.442 -6.781 1.00 90.25 114 LEU A N 1
ATOM 916 C CA . LEU A 1 114 ? 9.113 -8.156 -7.421 1.00 90.25 114 LEU A CA 1
ATOM 917 C C . LEU A 1 114 ? 9.415 -9.180 -8.519 1.00 90.25 114 LEU A C 1
ATOM 919 O O . LEU A 1 114 ? 9.690 -8.776 -9.642 1.00 90.25 114 LEU A O 1
ATOM 923 N N . ASN A 1 115 ? 9.299 -10.477 -8.229 1.00 90.19 115 ASN A N 1
ATOM 924 C CA . ASN A 1 115 ? 9.540 -11.533 -9.215 1.00 90.19 115 ASN A CA 1
ATOM 925 C C . ASN A 1 115 ? 8.599 -11.407 -10.417 1.00 90.19 115 ASN A C 1
ATOM 927 O O . ASN A 1 115 ? 9.045 -11.505 -11.553 1.00 90.19 115 ASN A O 1
ATOM 931 N N . ARG A 1 116 ? 7.312 -11.126 -10.184 1.00 91.62 116 ARG A N 1
ATOM 932 C CA . ARG A 1 116 ? 6.329 -10.943 -11.259 1.00 91.62 116 ARG A CA 1
ATOM 933 C C . ARG A 1 116 ? 6.678 -9.759 -12.164 1.00 91.62 116 ARG A C 1
ATOM 935 O O . ARG A 1 116 ? 6.632 -9.892 -13.381 1.00 91.62 116 ARG A O 1
ATOM 942 N N . ILE A 1 117 ? 7.043 -8.621 -11.572 1.00 91.31 117 ILE A N 1
ATOM 943 C CA . ILE A 1 117 ? 7.440 -7.419 -12.316 1.00 91.31 117 ILE A CA 1
ATOM 944 C C . ILE A 1 117 ? 8.736 -7.670 -13.094 1.00 91.31 117 ILE A C 1
ATOM 946 O O . ILE A 1 117 ? 8.815 -7.319 -14.266 1.00 91.31 117 ILE A O 1
ATOM 950 N N . SER A 1 118 ? 9.740 -8.286 -12.463 1.00 90.25 118 SER A N 1
ATOM 951 C CA . SER A 1 118 ? 11.009 -8.616 -13.119 1.00 90.25 118 SER A CA 1
ATOM 952 C C . SER A 1 118 ? 10.800 -9.549 -14.309 1.00 90.25 118 SER A C 1
ATOM 954 O O . SER A 1 118 ? 11.250 -9.218 -15.400 1.00 90.25 118 SER A O 1
ATOM 956 N N . ASN A 1 119 ? 10.038 -10.634 -14.134 1.00 91.44 119 ASN A N 1
ATOM 957 C CA . ASN A 1 119 ? 9.730 -11.574 -15.213 1.00 91.44 119 ASN A CA 1
ATOM 958 C C . ASN A 1 119 ? 9.043 -10.874 -16.393 1.00 91.44 119 ASN A C 1
ATOM 960 O O . ASN A 1 119 ? 9.441 -11.069 -17.534 1.00 91.44 119 ASN A O 1
ATOM 964 N N . TYR A 1 120 ? 8.076 -9.991 -16.125 1.00 91.94 120 TYR A N 1
ATOM 965 C CA . TYR A 1 120 ? 7.393 -9.240 -17.180 1.00 91.94 120 TYR A CA 1
ATOM 966 C C . TYR A 1 120 ? 8.343 -8.324 -17.965 1.00 91.94 120 TYR A C 1
ATOM 968 O O . TYR A 1 120 ? 8.258 -8.216 -19.183 1.00 91.94 120 TYR A O 1
ATOM 976 N N . PHE A 1 121 ? 9.283 -7.669 -17.282 1.00 90.69 121 PHE A N 1
ATOM 977 C CA . PHE A 1 121 ? 10.307 -6.857 -17.940 1.00 90.69 121 PHE A CA 1
ATOM 978 C C . PHE A 1 121 ? 11.353 -7.694 -18.689 1.00 90.69 121 PHE A C 1
ATOM 980 O O . PHE A 1 121 ? 11.997 -7.184 -19.607 1.00 90.69 121 PHE A O 1
ATOM 987 N N . ASP A 1 122 ? 11.563 -8.946 -18.297 1.00 89.81 122 ASP A N 1
ATOM 988 C CA . ASP A 1 122 ? 12.429 -9.875 -19.021 1.00 89.81 122 ASP A CA 1
ATOM 989 C C . ASP A 1 122 ? 11.742 -10.422 -20.280 1.00 89.81 122 ASP A C 1
ATOM 991 O O . ASP A 1 122 ? 12.399 -10.564 -21.309 1.00 89.81 122 ASP A O 1
ATOM 995 N N . GLU A 1 123 ? 10.422 -10.619 -20.238 1.00 90.88 123 GLU A N 1
ATOM 996 C CA . GLU A 1 123 ? 9.583 -10.945 -21.400 1.00 90.88 123 GLU A CA 1
ATOM 997 C C . GLU A 1 123 ? 9.401 -9.745 -22.350 1.00 90.88 123 GLU A C 1
ATOM 999 O O . GLU A 1 123 ? 9.335 -9.918 -23.567 1.00 90.88 123 GLU A O 1
ATOM 1004 N N . HIS A 1 124 ? 9.379 -8.521 -21.812 1.00 89.44 124 HIS A N 1
ATOM 1005 C CA . HIS A 1 124 ? 9.194 -7.274 -22.562 1.00 89.44 124 HIS A CA 1
ATOM 1006 C C . HIS A 1 124 ? 10.349 -6.284 -22.335 1.00 89.44 124 HIS A C 1
ATOM 1008 O O . HIS A 1 124 ? 10.179 -5.256 -21.661 1.00 89.44 124 HIS A O 1
ATOM 1014 N N . PRO A 1 125 ? 11.536 -6.545 -22.912 1.00 86.94 125 PRO A N 1
ATOM 1015 C CA . PRO A 1 125 ? 12.711 -5.700 -22.711 1.00 86.94 125 PRO A CA 1
ATOM 1016 C C . PRO A 1 125 ? 12.524 -4.270 -23.240 1.00 86.94 125 PRO A C 1
ATOM 1018 O O . PRO A 1 125 ? 13.085 -3.341 -22.661 1.00 86.94 125 PRO A O 1
ATOM 1021 N N . ASP A 1 126 ? 11.685 -4.062 -24.258 1.00 86.00 126 ASP A N 1
ATOM 1022 C CA . ASP A 1 126 ? 11.407 -2.744 -24.855 1.00 86.00 126 ASP A CA 1
ATOM 1023 C C . ASP A 1 126 ? 10.824 -1.750 -23.836 1.00 86.00 126 ASP A C 1
ATOM 1025 O O . ASP A 1 126 ? 11.069 -0.539 -23.881 1.00 86.00 126 ASP A O 1
ATOM 1029 N N . LEU A 1 127 ? 10.105 -2.267 -22.835 1.00 84.94 127 LEU A N 1
ATOM 1030 C CA . LEU A 1 127 ? 9.531 -1.451 -21.771 1.00 84.94 127 LEU A CA 1
ATOM 1031 C C . LEU A 1 127 ? 10.603 -0.882 -20.836 1.00 84.94 127 LEU A C 1
ATOM 1033 O O . LEU A 1 127 ? 10.383 0.183 -20.255 1.00 84.94 127 LEU A O 1
ATOM 1037 N N . LYS A 1 128 ? 11.782 -1.516 -20.730 1.00 84.12 128 LYS A N 1
ATOM 1038 C CA . LYS A 1 128 ? 12.909 -1.026 -19.913 1.00 84.12 128 LYS A CA 1
ATOM 1039 C C . LYS A 1 128 ? 13.454 0.309 -20.431 1.00 84.12 128 LYS A C 1
ATOM 1041 O O . LYS A 1 128 ? 13.962 1.097 -19.639 1.00 84.12 128 LYS A O 1
ATOM 1046 N N . THR A 1 129 ? 13.321 0.572 -21.734 1.00 82.25 129 THR A N 1
ATOM 1047 C CA . THR A 1 129 ? 13.754 1.824 -22.381 1.00 82.25 129 THR A CA 1
ATOM 1048 C C . THR A 1 129 ? 12.693 2.916 -22.406 1.00 82.25 129 THR A C 1
ATOM 1050 O O . THR A 1 129 ? 12.979 4.045 -22.798 1.00 82.25 129 THR A O 1
ATOM 1053 N N . THR A 1 130 ? 11.463 2.621 -21.979 1.00 85.38 130 THR A N 1
ATOM 1054 C CA . THR A 1 130 ? 10.427 3.655 -21.930 1.00 85.38 130 THR A CA 1
ATOM 1055 C C . THR A 1 130 ? 10.765 4.694 -20.850 1.00 85.38 130 THR A C 1
ATOM 1057 O O . THR A 1 130 ? 11.142 4.304 -19.740 1.00 85.38 130 THR A O 1
ATOM 1060 N N . PRO A 1 131 ? 10.561 6.006 -21.096 1.00 82.06 131 PRO A N 1
ATOM 1061 C CA . PRO A 1 131 ? 10.918 7.075 -20.149 1.00 82.06 131 PRO A CA 1
ATOM 1062 C C . PRO A 1 131 ? 10.314 6.900 -18.747 1.00 82.06 131 PRO A C 1
ATOM 1064 O O . PRO A 1 131 ? 10.828 7.401 -17.750 1.00 82.06 131 PRO A O 1
ATOM 1067 N N . ARG A 1 132 ? 9.201 6.164 -18.669 1.00 82.62 132 ARG A N 1
ATOM 1068 C CA . ARG A 1 132 ? 8.454 5.873 -17.447 1.00 82.62 132 ARG A CA 1
ATOM 1069 C C . ARG A 1 132 ? 9.161 4.871 -16.530 1.00 82.62 132 ARG A C 1
ATOM 1071 O O . ARG A 1 132 ? 9.098 5.025 -15.309 1.00 82.62 132 ARG A O 1
ATOM 1078 N N . PHE A 1 133 ? 9.807 3.858 -17.110 1.00 85.56 133 PHE A N 1
ATOM 1079 C CA . PHE A 1 133 ? 10.456 2.758 -16.387 1.00 85.56 133 PHE A CA 1
ATOM 1080 C C . PHE A 1 133 ? 11.984 2.796 -16.474 1.00 85.56 133 PHE A C 1
ATOM 1082 O O . PHE A 1 133 ? 12.645 2.114 -15.694 1.00 85.56 133 PHE A O 1
ATOM 1089 N N . GLU A 1 134 ? 12.558 3.630 -17.341 1.00 85.12 134 GLU A N 1
ATOM 1090 C CA . GLU A 1 134 ? 14.005 3.773 -17.515 1.00 85.12 134 GLU A CA 1
ATOM 1091 C C . GLU A 1 134 ? 14.728 4.034 -16.179 1.00 85.12 134 GLU A C 1
ATOM 1093 O O . GLU A 1 134 ? 15.748 3.413 -15.867 1.00 85.12 134 GLU A O 1
ATOM 1098 N N . GLY A 1 135 ? 14.147 4.882 -15.323 1.00 84.00 135 GLY A N 1
ATOM 1099 C CA . GLY A 1 135 ? 14.686 5.214 -14.001 1.00 84.00 135 GLY A CA 1
ATOM 1100 C C . GLY A 1 135 ? 14.756 4.043 -13.010 1.00 84.00 135 GLY A C 1
ATOM 1101 O O . GLY A 1 135 ? 15.416 4.173 -11.973 1.00 84.00 135 GLY A O 1
ATOM 1102 N N . LEU A 1 136 ? 14.105 2.912 -13.308 1.00 85.12 136 LEU A N 1
ATOM 1103 C CA . LEU A 1 136 ? 14.173 1.677 -12.519 1.00 85.12 136 LEU A CA 1
ATOM 1104 C C . LEU A 1 136 ? 15.442 0.871 -12.779 1.00 85.12 136 LEU A C 1
ATOM 1106 O O . LEU A 1 136 ? 15.922 0.176 -11.879 1.00 85.12 136 LEU A O 1
ATOM 1110 N N . PHE A 1 137 ? 15.966 0.960 -14.000 1.00 83.00 137 PHE A N 1
ATOM 1111 C CA . PHE A 1 137 ? 17.101 0.169 -14.473 1.00 83.00 137 PHE A CA 1
ATOM 1112 C C . PHE A 1 137 ? 18.370 1.021 -14.565 1.00 83.00 137 PHE A C 1
ATOM 1114 O O . PHE A 1 137 ? 19.445 0.576 -14.170 1.00 83.00 137 PHE A O 1
ATOM 1121 N N . ASN A 1 138 ? 18.236 2.296 -14.938 1.00 73.31 138 ASN A N 1
ATOM 1122 C CA . ASN A 1 138 ? 19.334 3.257 -15.045 1.00 73.31 138 ASN A CA 1
ATOM 1123 C C . ASN A 1 138 ? 19.624 3.974 -13.718 1.00 73.31 138 ASN A C 1
ATOM 1125 O O . ASN A 1 138 ? 19.894 5.177 -13.678 1.00 73.31 138 ASN A O 1
ATOM 1129 N N . ALA A 1 139 ? 19.601 3.237 -12.605 1.00 62.56 139 ALA A N 1
ATOM 1130 C CA . ALA A 1 139 ? 19.983 3.755 -11.297 1.00 62.56 139 ALA A CA 1
ATOM 1131 C C . ALA A 1 139 ? 21.506 3.966 -11.231 1.00 62.56 139 ALA A C 1
ATOM 1133 O O . ALA A 1 139 ? 22.232 3.225 -10.569 1.00 62.56 139 ALA A O 1
ATOM 1134 N N . ARG A 1 140 ? 22.015 4.992 -11.922 1.00 60.41 140 ARG A N 1
ATOM 1135 C CA . ARG A 1 140 ? 23.401 5.421 -11.749 1.00 60.41 140 ARG A CA 1
ATOM 1136 C C . ARG A 1 140 ? 23.569 5.860 -10.295 1.00 60.41 140 ARG A C 1
ATOM 1138 O O . ARG A 1 140 ? 22.776 6.684 -9.822 1.00 60.41 140 ARG A O 1
ATOM 1145 N N . PRO A 1 141 ? 24.584 5.362 -9.567 1.00 55.00 141 PRO A N 1
ATOM 1146 C CA . PRO A 1 141 ? 24.927 5.948 -8.288 1.00 55.00 141 PRO A CA 1
ATOM 1147 C C . PRO A 1 141 ? 25.205 7.422 -8.563 1.00 55.00 141 PRO A C 1
ATOM 1149 O O . PRO A 1 141 ? 26.117 7.754 -9.323 1.00 55.00 141 PRO A O 1
ATOM 1152 N N . ARG A 1 142 ? 24.392 8.316 -7.989 1.00 57.09 142 ARG A N 1
ATOM 1153 C CA . ARG A 1 142 ? 24.729 9.735 -7.938 1.00 57.09 142 ARG A CA 1
ATOM 1154 C C . ARG A 1 142 ? 26.020 9.814 -7.130 1.00 57.09 142 ARG A C 1
ATOM 1156 O O . ARG A 1 142 ? 25.982 9.918 -5.905 1.00 57.09 142 ARG A O 1
ATOM 1163 N N . LYS A 1 143 ? 27.174 9.722 -7.807 1.00 51.78 143 LYS A N 1
ATOM 1164 C CA . LYS A 1 143 ? 28.414 10.300 -7.302 1.00 51.78 143 LYS A CA 1
ATOM 1165 C C . LYS A 1 143 ? 28.001 11.717 -6.962 1.00 51.78 143 LYS A C 1
ATOM 1167 O O . LYS A 1 143 ? 27.585 12.456 -7.851 1.00 51.78 143 LYS A O 1
ATOM 1172 N N . ARG A 1 144 ? 27.984 12.043 -5.669 1.00 53.88 144 ARG A N 1
ATOM 1173 C CA . ARG A 1 144 ? 27.866 13.424 -5.224 1.00 53.88 144 ARG A CA 1
ATOM 1174 C C . ARG A 1 144 ? 28.934 14.156 -6.019 1.00 53.88 144 ARG A C 1
ATOM 1176 O O . ARG A 1 144 ? 30.116 13.908 -5.784 1.00 53.88 144 ARG A O 1
ATOM 1183 N N . ALA A 1 145 ? 28.528 14.932 -7.020 1.00 51.69 145 ALA A N 1
ATOM 1184 C CA . ALA A 1 145 ? 29.428 15.869 -7.648 1.00 51.69 145 ALA A CA 1
ATOM 1185 C C . ALA A 1 145 ? 29.871 16.752 -6.486 1.00 51.69 145 ALA A C 1
ATOM 1187 O O . ALA A 1 145 ? 29.069 17.498 -5.923 1.00 51.69 145 ALA A O 1
ATOM 1188 N N . ARG A 1 146 ? 31.100 16.537 -6.006 1.00 47.56 146 ARG A N 1
ATOM 1189 C CA . ARG A 1 146 ? 31.743 17.520 -5.148 1.00 47.56 146 ARG A CA 1
ATOM 1190 C C . ARG A 1 146 ? 31.694 18.799 -5.975 1.00 47.56 146 ARG A C 1
ATOM 1192 O O . ARG A 1 146 ? 32.150 18.776 -7.114 1.00 47.56 146 ARG A O 1
ATOM 1199 N N . LEU A 1 147 ? 31.072 19.851 -5.444 1.00 52.59 147 LEU A N 1
ATOM 1200 C CA . LEU A 1 147 ? 31.177 21.205 -5.980 1.00 52.59 147 LEU A CA 1
ATOM 1201 C C . LEU A 1 147 ? 32.658 21.610 -5.958 1.00 52.59 147 LEU A C 1
ATOM 1203 O O . LEU A 1 147 ? 33.128 22.231 -5.013 1.00 52.59 147 LEU A O 1
ATOM 1207 N N . ALA A 1 148 ? 33.413 21.176 -6.953 1.00 55.06 148 ALA A N 1
ATOM 1208 C CA . ALA A 1 148 ? 34.805 21.523 -7.153 1.00 55.06 148 ALA A CA 1
ATOM 1209 C C . ALA A 1 148 ? 35.061 21.561 -8.659 1.00 55.06 148 ALA A C 1
ATOM 1211 O O . ALA A 1 148 ? 35.891 20.821 -9.164 1.00 55.06 148 ALA A O 1
ATOM 1212 N N . ASP A 1 149 ? 34.266 22.364 -9.365 1.00 50.38 149 ASP A N 1
ATOM 1213 C CA . ASP A 1 149 ? 34.692 22.966 -10.627 1.00 50.38 149 ASP A CA 1
ATOM 1214 C C . ASP A 1 149 ? 33.773 24.152 -10.955 1.00 50.38 149 ASP A C 1
ATOM 1216 O O . ASP A 1 149 ? 32.778 24.042 -11.667 1.00 50.38 149 ASP A O 1
ATOM 1220 N N . ILE A 1 150 ? 34.058 25.299 -10.338 1.00 54.53 150 ILE A N 1
ATOM 1221 C CA . ILE A 1 150 ? 33.659 26.599 -10.882 1.00 54.53 150 ILE A CA 1
ATOM 1222 C C . ILE A 1 150 ? 34.978 27.281 -11.268 1.00 54.53 150 ILE A C 1
ATOM 1224 O O . ILE A 1 150 ? 35.615 27.877 -10.396 1.00 54.53 150 ILE A O 1
ATOM 1228 N N . PRO A 1 151 ? 35.450 27.179 -12.523 1.00 50.88 151 PRO A N 1
ATOM 1229 C CA . PRO A 1 151 ? 36.576 27.977 -12.975 1.00 50.88 151 PRO A CA 1
ATOM 1230 C C . PRO A 1 151 ? 36.060 29.378 -13.313 1.00 50.88 151 PRO A C 1
ATOM 1232 O O . PRO A 1 151 ? 35.337 29.566 -14.288 1.00 50.88 151 PRO A O 1
ATOM 1235 N N . GLY A 1 152 ? 36.405 30.375 -12.499 1.00 51.72 152 GLY A N 1
ATOM 1236 C CA . GLY A 1 152 ? 36.082 31.761 -12.836 1.00 51.72 152 GLY A CA 1
ATOM 1237 C C . GLY A 1 152 ? 36.064 32.716 -11.657 1.00 51.72 152 GLY A C 1
ATOM 1238 O O . GLY A 1 152 ? 35.009 33.221 -11.284 1.00 51.72 152 GLY A O 1
ATOM 1239 N N . ARG A 1 153 ? 37.236 33.016 -11.094 1.00 45.59 153 ARG A N 1
ATOM 1240 C CA . ARG A 1 153 ? 37.425 34.252 -10.329 1.00 45.59 153 ARG A CA 1
ATOM 1241 C C . ARG A 1 153 ? 38.599 35.005 -10.956 1.00 45.59 153 ARG A C 1
ATOM 1243 O O . ARG A 1 153 ? 39.712 34.485 -10.891 1.00 45.59 153 ARG A O 1
ATOM 1250 N N . PRO A 1 154 ? 38.388 36.163 -11.606 1.00 52.66 154 PRO A N 1
ATOM 1251 C CA . PRO A 1 154 ? 39.500 36.952 -12.108 1.00 52.66 154 PRO A CA 1
ATOM 1252 C C . PRO A 1 154 ? 40.285 37.512 -10.919 1.00 52.66 154 PRO A C 1
ATOM 1254 O O . PRO A 1 154 ? 39.724 38.112 -10.000 1.00 52.66 154 PRO A O 1
ATOM 1257 N N . ILE A 1 155 ? 41.589 37.258 -10.931 1.00 53.44 155 ILE A N 1
ATOM 1258 C CA . ILE A 1 155 ? 42.555 37.871 -10.02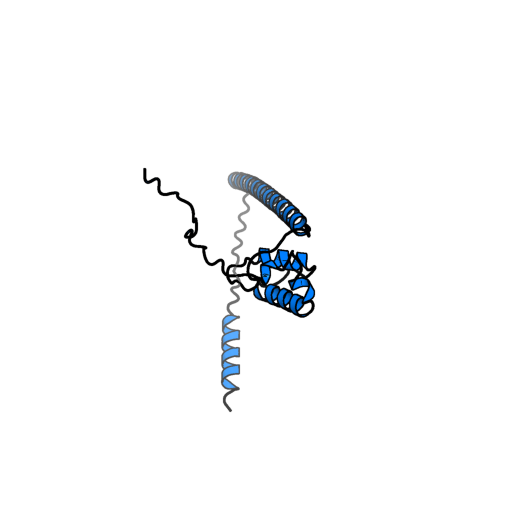9 1.00 53.44 155 ILE A CA 1
ATOM 1259 C C . ILE A 1 155 ? 42.779 39.286 -10.568 1.00 53.44 155 ILE A C 1
ATOM 1261 O O . ILE A 1 155 ? 43.420 39.457 -11.601 1.00 53.44 155 ILE A O 1
ATOM 1265 N N . ASN A 1 156 ? 42.218 40.295 -9.901 1.00 50.09 156 ASN A N 1
ATOM 1266 C CA . ASN A 1 156 ? 42.598 41.681 -10.153 1.00 50.09 156 ASN A CA 1
ATOM 1267 C C . ASN A 1 156 ? 43.986 41.912 -9.546 1.00 50.09 156 ASN A C 1
ATOM 1269 O O . ASN A 1 156 ? 44.129 41.990 -8.327 1.00 50.09 156 ASN A O 1
ATOM 1273 N N . CYS A 1 157 ? 44.991 42.016 -10.411 1.00 41.72 157 CYS A N 1
ATOM 1274 C CA . CYS A 1 157 ? 46.271 42.641 -10.111 1.00 41.72 157 CYS A CA 1
ATOM 1275 C C . CYS A 1 157 ? 46.395 43.885 -10.992 1.00 41.72 157 CYS A C 1
ATOM 1277 O O . CYS A 1 157 ? 46.668 43.758 -12.184 1.00 41.72 157 CYS A O 1
ATOM 1279 N N . SER A 1 158 ? 46.158 45.061 -10.414 1.00 51.75 158 SER A N 1
ATOM 1280 C CA . SER A 1 158 ? 46.679 46.377 -10.817 1.00 51.75 158 SER A CA 1
ATOM 1281 C C . SER A 1 158 ? 46.401 47.354 -9.684 1.00 51.75 158 SER A C 1
ATOM 1283 O O . SER A 1 158 ? 45.240 47.359 -9.215 1.00 51.75 158 SER A O 1
#

Organism: NCBI:txid152965